Protein AF-A0A5C7H2Z8-F1 (afdb_monomer)

InterPro domains:
  IPR009360 Pre-mRNA-splicing factor Isy1 [PF06246] (1-130)
  IPR009360 Pre-mRNA-splicing factor Isy1 [PTHR13021] (1-132)

Organism: NCBI:txid1000413

Solvent-accessible surface area (backbone atoms only — not comparable to full-atom values): 8934 Å² total; per-residue (Å²): 115,59,51,101,86,49,50,83,53,91,71,88,65,93,78,79,69,71,88,71,88,74,63,76,54,61,51,58,73,35,87,70,50,32,62,77,71,52,74,76,78,82,75,79,78,74,86,50,72,67,64,51,60,75,66,64,51,65,68,77,75,44,69,67,61,70,75,73,46,58,61,53,68,61,43,50,62,53,52,52,53,50,53,51,54,52,52,50,54,51,48,54,52,47,54,50,53,49,57,61,68,73,65,69,94,75,75,91,73,80,52,73,70,54,50,52,51,52,52,50,50,51,50,50,51,50,50,47,52,58,50,48,54,51,51,55,58,66,71,76,111

pLDDT: mean 79.06, std 13.06, range [48.47, 96.5]

Structure (mmCIF, N/CA/C/O backbone):
data_AF-A0A5C7H2Z8-F1
#
_entry.id   AF-A0A5C7H2Z8-F1
#
loop_
_atom_site.group_PDB
_atom_site.id
_atom_site.type_symbol
_atom_site.label_atom_id
_atom_site.label_alt_id
_atom_site.label_comp_id
_atom_site.label_asym_id
_atom_site.label_entity_id
_atom_site.label_seq_id
_atom_site.pdbx_PDB_ins_code
_atom_site.Cartn_x
_atom_site.Cartn_y
_atom_site.Cartn_z
_atom_site.occupancy
_atom_site.B_iso_or_equiv
_atom_site.auth_seq_id
_atom_site.auth_comp_id
_atom_site.auth_asym_id
_atom_site.auth_atom_id
_atom_site.pdbx_PDB_model_num
ATOM 1 N N . MET A 1 1 ? 38.887 17.104 -65.953 1.00 49.06 1 MET A N 1
ATOM 2 C CA . MET A 1 1 ? 38.358 17.185 -64.573 1.00 49.06 1 MET A CA 1
ATOM 3 C C . MET A 1 1 ? 37.508 15.946 -64.328 1.00 49.06 1 MET A C 1
ATOM 5 O O . MET A 1 1 ? 36.852 15.529 -65.268 1.00 49.06 1 MET A O 1
ATOM 9 N N . THR A 1 2 ? 37.555 15.329 -63.146 1.00 56.81 2 THR A N 1
ATOM 10 C CA . THR A 1 2 ? 36.586 14.288 -62.739 1.00 56.81 2 THR A CA 1
ATOM 11 C C . THR A 1 2 ? 35.466 14.931 -61.930 1.00 56.81 2 THR A C 1
ATOM 13 O O . THR A 1 2 ? 35.729 15.911 -61.230 1.00 56.81 2 THR A O 1
ATOM 16 N N . ASP A 1 3 ? 34.260 14.378 -61.991 1.00 63.06 3 ASP A N 1
ATOM 17 C CA . ASP A 1 3 ? 33.120 14.876 -61.213 1.00 63.06 3 ASP A CA 1
ATOM 18 C C . ASP A 1 3 ? 33.309 14.626 -59.706 1.00 63.06 3 ASP A C 1
ATOM 20 O O . ASP A 1 3 ? 34.206 13.887 -59.288 1.00 63.06 3 ASP A O 1
ATOM 24 N N . LEU A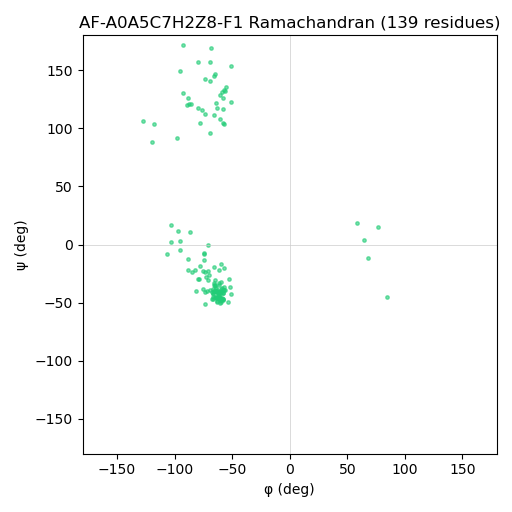 1 4 ? 32.450 15.220 -58.870 1.00 65.62 4 LEU A N 1
ATOM 25 C CA . LEU A 1 4 ? 32.485 15.106 -57.400 1.00 65.62 4 LEU A CA 1
ATOM 26 C C . LEU A 1 4 ? 32.396 13.650 -56.886 1.00 65.62 4 LEU A C 1
ATOM 28 O O . LEU A 1 4 ? 32.837 13.358 -55.775 1.00 65.62 4 LEU A O 1
ATOM 32 N N . GLU A 1 5 ? 31.905 12.723 -57.713 1.00 60.88 5 GLU A N 1
ATOM 33 C CA . GLU A 1 5 ? 31.823 11.276 -57.445 1.00 60.88 5 GLU A CA 1
ATOM 34 C C . GLU A 1 5 ? 33.007 10.468 -58.014 1.00 60.88 5 GLU A C 1
ATOM 36 O O . GLU A 1 5 ? 33.065 9.245 -57.876 1.00 60.88 5 GLU A O 1
ATOM 41 N N . GLY A 1 6 ? 33.990 11.138 -58.624 1.00 59.50 6 GLY A N 1
ATOM 42 C CA . GLY A 1 6 ? 35.214 10.521 -59.142 1.00 59.50 6 GLY A CA 1
ATOM 43 C C . GLY A 1 6 ? 35.046 9.763 -60.460 1.00 59.50 6 GLY A C 1
ATOM 44 O O . GLY A 1 6 ? 35.935 8.990 -60.825 1.00 59.50 6 GLY A O 1
ATOM 45 N N . ASN A 1 7 ? 33.937 9.972 -61.175 1.00 66.50 7 ASN A N 1
ATOM 46 C CA . ASN A 1 7 ? 33.756 9.457 -62.531 1.00 66.50 7 ASN A CA 1
ATOM 47 C C . ASN A 1 7 ? 34.614 10.259 -63.528 1.00 66.50 7 ASN A C 1
ATOM 49 O O . ASN A 1 7 ? 34.813 11.469 -63.380 1.00 66.50 7 ASN A O 1
ATOM 53 N N . ILE A 1 8 ? 35.179 9.554 -64.512 1.00 55.19 8 ILE A N 1
ATOM 54 C CA . ILE A 1 8 ? 36.047 10.142 -65.537 1.00 55.19 8 ILE A CA 1
ATOM 55 C C . ILE A 1 8 ? 35.157 10.800 -66.587 1.00 55.19 8 ILE A C 1
ATOM 57 O O . ILE A 1 8 ? 34.389 10.117 -67.256 1.00 55.19 8 ILE A O 1
ATOM 61 N N . VAL A 1 9 ? 35.279 12.119 -66.727 1.00 60.69 9 VAL A N 1
ATOM 62 C CA . VAL A 1 9 ? 34.710 12.863 -67.853 1.00 60.69 9 VAL A CA 1
ATOM 63 C C . VAL A 1 9 ? 35.761 12.890 -68.958 1.00 60.69 9 VAL A C 1
ATOM 65 O O . VAL A 1 9 ? 36.874 13.384 -68.739 1.00 60.69 9 VAL A O 1
ATOM 68 N N . ASP A 1 10 ? 35.424 12.347 -70.128 1.00 57.34 10 ASP A N 1
ATOM 69 C CA . ASP A 1 10 ? 36.295 12.347 -71.303 1.00 57.34 10 ASP A CA 1
ATOM 70 C C . ASP A 1 10 ? 36.436 13.773 -71.846 1.00 57.34 10 ASP A C 1
ATOM 72 O O . ASP A 1 10 ? 35.599 14.280 -72.591 1.00 57.34 10 ASP A O 1
ATOM 76 N N . VAL A 1 11 ? 37.513 14.450 -71.444 1.00 59.25 11 VAL A N 1
ATOM 77 C CA . VAL A 1 11 ? 37.9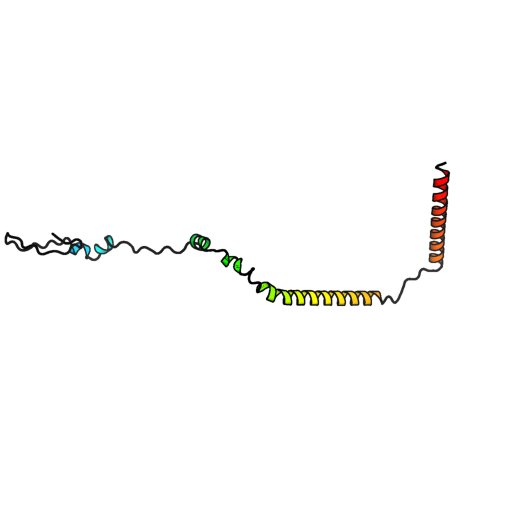06 15.736 -72.027 1.00 59.25 11 VAL A CA 1
ATOM 78 C C . VAL A 1 11 ? 38.793 15.447 -73.245 1.00 59.25 11 VAL A C 1
ATOM 80 O O . VAL A 1 11 ? 39.841 14.815 -73.076 1.00 59.25 11 VAL A O 1
ATOM 83 N N . PRO A 1 12 ? 38.423 15.889 -74.460 1.00 60.22 12 PRO A N 1
ATOM 84 C CA . PRO A 1 12 ? 39.214 15.644 -75.661 1.00 60.22 12 PRO A CA 1
ATOM 85 C C . PRO A 1 12 ? 40.573 16.350 -75.558 1.00 60.22 12 PRO A C 1
ATOM 87 O O . PRO A 1 12 ? 40.654 17.562 -75.362 1.00 60.22 12 PRO A O 1
ATOM 90 N N . ASN A 1 13 ? 41.651 15.572 -75.656 1.00 57.03 13 ASN A N 1
ATOM 91 C CA . ASN A 1 13 ? 43.024 16.048 -75.506 1.00 57.03 13 ASN A CA 1
ATOM 92 C C . ASN A 1 13 ? 43.561 16.528 -76.875 1.00 57.03 13 ASN A C 1
ATOM 94 O O . ASN A 1 13 ? 43.527 15.743 -77.824 1.00 57.03 13 ASN A O 1
ATOM 98 N N . PRO A 1 14 ? 44.082 17.762 -77.025 1.00 59.12 14 PRO A N 1
ATOM 99 C CA . PRO A 1 14 ? 44.468 18.305 -78.336 1.00 59.12 14 PRO A CA 1
ATOM 100 C C . PRO A 1 14 ? 45.772 17.726 -78.921 1.00 59.12 14 PRO A C 1
ATOM 102 O O . PRO A 1 14 ? 46.088 17.994 -80.075 1.00 59.12 14 PRO A O 1
ATOM 105 N N . SER A 1 15 ? 46.526 16.924 -78.161 1.00 57.56 15 SER A N 1
ATOM 106 C CA . SER A 1 15 ? 47.879 16.467 -78.535 1.00 57.56 15 SER A CA 1
ATOM 107 C C . SER A 1 15 ? 47.969 15.016 -79.036 1.00 57.56 15 SER A C 1
ATOM 109 O O . SER A 1 15 ? 49.055 14.444 -79.046 1.00 57.56 15 SER A O 1
ATOM 111 N N . GLY A 1 16 ? 46.854 14.385 -79.424 1.00 55.81 16 GLY A N 1
ATOM 112 C CA . GLY A 1 16 ? 46.837 13.106 -80.162 1.00 55.81 16 GLY A CA 1
ATOM 113 C C . GLY A 1 16 ? 47.309 11.842 -79.419 1.00 55.81 16 GLY A C 1
ATOM 114 O O . GLY A 1 16 ? 47.054 10.737 -79.890 1.00 55.81 16 GLY A O 1
ATOM 115 N N . HIS A 1 17 ? 47.932 11.952 -78.245 1.00 56.91 17 HIS A N 1
ATOM 116 C CA . HIS A 1 17 ? 48.148 10.805 -77.366 1.00 56.91 17 HIS A CA 1
ATOM 117 C C . HIS A 1 17 ? 46.837 10.460 -76.656 1.00 56.91 17 HIS A C 1
ATOM 119 O O . HIS A 1 17 ? 46.306 11.270 -75.889 1.00 56.91 17 HIS A O 1
ATOM 125 N N . GLY A 1 18 ? 46.316 9.263 -76.955 1.00 58.47 18 GLY A N 1
ATOM 126 C CA . GLY A 1 18 ? 45.067 8.743 -76.402 1.00 58.47 18 GLY A CA 1
ATOM 127 C C . GLY A 1 18 ? 45.028 8.830 -74.872 1.00 58.47 18 GLY A C 1
ATOM 128 O O . GLY A 1 18 ? 46.084 8.862 -74.234 1.00 58.47 18 GLY A O 1
ATOM 129 N N . PRO A 1 19 ? 43.828 8.908 -74.27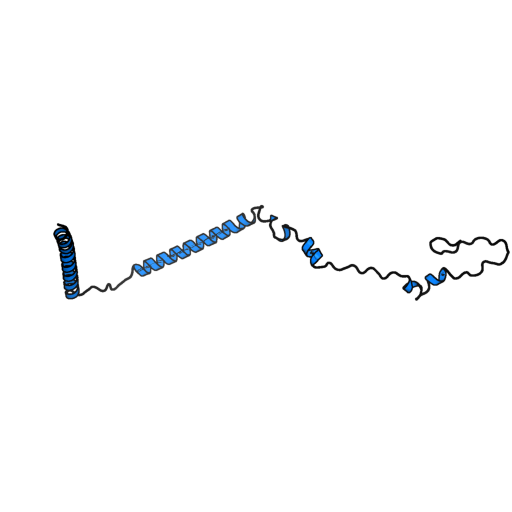3 1.00 58.50 19 PRO A N 1
ATOM 130 C CA . PRO A 1 19 ? 43.670 9.124 -72.841 1.00 58.50 19 PRO A CA 1
ATOM 131 C C . PRO A 1 19 ? 44.395 8.017 -72.071 1.00 58.50 19 PRO A C 1
ATOM 133 O O . PRO A 1 19 ? 43.954 6.872 -72.020 1.00 58.50 19 PRO A O 1
ATOM 136 N N . GLY A 1 20 ? 45.559 8.353 -71.509 1.00 55.94 20 GLY A N 1
ATOM 137 C CA . GLY A 1 20 ? 46.330 7.423 -70.697 1.00 55.94 20 GLY A CA 1
ATOM 138 C C . GLY A 1 20 ? 45.464 6.936 -69.541 1.00 55.94 20 GLY A C 1
ATOM 139 O O . GLY A 1 20 ? 44.800 7.737 -68.882 1.00 55.94 20 GLY A O 1
ATOM 140 N N . TYR A 1 21 ? 45.453 5.627 -69.306 1.00 55.94 21 TYR A N 1
ATOM 141 C CA . TYR A 1 21 ? 44.680 5.009 -68.236 1.00 55.94 21 TYR A CA 1
ATOM 142 C C . TYR A 1 21 ? 45.065 5.618 -66.872 1.00 55.94 21 TYR A C 1
ATOM 144 O O . TYR A 1 21 ? 46.122 5.327 -66.312 1.00 55.94 21 TYR A O 1
ATOM 152 N N . ARG A 1 22 ? 44.220 6.503 -66.327 1.00 62.03 22 ARG A N 1
ATOM 153 C CA . ARG A 1 22 ? 44.402 7.123 -65.003 1.00 62.03 22 ARG A CA 1
ATOM 154 C C . ARG A 1 22 ? 43.555 6.362 -63.990 1.00 62.03 22 ARG A C 1
ATOM 156 O O . ARG A 1 22 ? 42.388 6.667 -63.774 1.00 62.03 22 ARG A O 1
ATOM 163 N N . TYR A 1 23 ? 44.157 5.362 -63.356 1.00 56.97 23 TYR A N 1
ATOM 164 C CA . TYR A 1 23 ? 43.471 4.378 -62.509 1.00 56.97 23 TYR A CA 1
ATOM 165 C C . TYR A 1 23 ? 42.942 4.896 -61.155 1.00 56.97 23 TYR A C 1
ATOM 167 O O . TYR A 1 23 ? 42.336 4.130 -60.413 1.00 56.97 23 TYR A O 1
ATOM 175 N N . PHE A 1 24 ? 43.118 6.175 -60.807 1.00 58.50 24 PHE A N 1
ATOM 176 C CA . PHE A 1 24 ? 42.921 6.680 -59.437 1.00 58.50 24 PHE A CA 1
ATOM 177 C C . PHE A 1 24 ? 41.491 6.531 -58.875 1.00 58.50 24 PHE A C 1
ATOM 179 O O . PHE A 1 24 ? 41.332 6.301 -57.678 1.00 58.50 24 PHE A O 1
ATOM 186 N N . GLY A 1 25 ? 40.448 6.631 -59.708 1.00 65.75 25 GLY A N 1
ATOM 187 C CA . GLY A 1 25 ? 39.048 6.510 -59.262 1.00 65.75 25 GLY A CA 1
ATOM 188 C C . GLY A 1 25 ? 38.579 5.065 -59.062 1.00 65.75 25 GLY A C 1
ATOM 189 O O . GLY A 1 25 ? 37.757 4.788 -58.187 1.00 65.75 25 GLY A O 1
ATOM 190 N N . ALA A 1 26 ? 39.143 4.127 -59.828 1.00 73.12 26 ALA A N 1
ATOM 191 C CA . ALA A 1 26 ? 38.794 2.710 -59.751 1.00 73.12 26 ALA A CA 1
ATOM 192 C C . ALA A 1 26 ? 39.335 2.042 -58.475 1.00 73.12 26 ALA A C 1
ATOM 194 O O . ALA A 1 26 ? 38.704 1.123 -57.957 1.00 73.12 26 ALA A O 1
ATOM 195 N N . VAL A 1 27 ? 40.449 2.546 -57.924 1.00 78.38 27 VAL A N 1
ATOM 196 C CA . VAL A 1 27 ? 41.087 1.991 -56.713 1.00 78.38 27 VAL A CA 1
ATOM 197 C C . VAL A 1 27 ? 40.126 1.963 -55.520 1.00 78.38 27 VAL A C 1
ATOM 199 O O . VAL A 1 27 ? 40.113 0.998 -54.765 1.00 78.38 27 VAL A O 1
ATOM 202 N N . LYS A 1 28 ? 39.253 2.970 -55.384 1.00 71.12 28 LYS A N 1
ATOM 203 C CA . LYS A 1 28 ? 38.271 3.058 -54.287 1.00 71.12 28 LYS A CA 1
ATOM 204 C C . LYS A 1 28 ? 37.208 1.953 -54.313 1.00 71.12 28 LYS A C 1
ATOM 206 O O . LYS A 1 28 ? 36.559 1.716 -53.302 1.00 71.12 28 LYS A O 1
ATOM 211 N N . LYS A 1 29 ? 37.007 1.302 -55.463 1.00 74.56 29 LYS A N 1
ATOM 212 C CA . LYS A 1 29 ? 36.013 0.236 -55.654 1.00 74.56 29 LYS A CA 1
ATOM 213 C C . LYS A 1 29 ? 36.611 -1.167 -55.481 1.00 74.56 29 LYS A C 1
ATOM 215 O O . LYS A 1 29 ? 35.859 -2.136 -55.528 1.00 74.56 29 LYS A O 1
ATOM 220 N N . LEU A 1 30 ? 37.930 -1.284 -55.284 1.00 81.62 30 LEU A N 1
ATOM 221 C CA . LEU A 1 30 ? 38.595 -2.568 -55.059 1.00 81.62 30 LEU A CA 1
ATOM 222 C C . LEU A 1 30 ? 38.219 -3.158 -53.694 1.00 81.62 30 LEU A C 1
ATOM 224 O O . LEU A 1 30 ? 38.142 -2.435 -52.697 1.00 81.62 30 LEU A O 1
ATOM 228 N N . LEU A 1 31 ? 38.028 -4.482 -53.660 1.00 80.88 31 LEU A N 1
ATOM 229 C CA . LEU A 1 31 ? 37.861 -5.256 -52.427 1.00 80.88 31 LEU A CA 1
ATOM 230 C C . LEU A 1 31 ? 39.067 -4.991 -51.501 1.00 80.88 31 LEU A C 1
ATOM 232 O O . LEU A 1 31 ? 40.201 -4.924 -51.977 1.00 80.88 31 LEU A O 1
ATOM 236 N N . GLY A 1 32 ? 38.841 -4.764 -50.208 1.00 80.88 32 GLY A N 1
ATOM 237 C CA . GLY A 1 32 ? 39.881 -4.359 -49.252 1.00 80.88 32 GLY A CA 1
ATOM 238 C C . GLY A 1 32 ? 40.172 -2.851 -49.200 1.00 80.88 32 GLY A C 1
ATOM 239 O O . GLY A 1 32 ? 40.210 -2.286 -48.114 1.00 80.88 32 GLY A O 1
ATOM 240 N N . VAL A 1 33 ? 40.301 -2.143 -50.332 1.00 82.38 33 VAL A N 1
ATOM 241 C CA . VAL A 1 33 ? 40.446 -0.666 -50.302 1.00 82.38 33 VAL A CA 1
ATOM 242 C C . VAL A 1 33 ? 39.115 -0.007 -49.955 1.00 82.38 33 VAL A C 1
ATOM 244 O O . VAL A 1 33 ? 39.070 0.933 -49.168 1.00 82.38 33 VAL A O 1
ATOM 247 N N . ARG A 1 34 ? 38.019 -0.522 -50.514 1.00 84.25 34 ARG A N 1
ATOM 248 C CA . ARG A 1 34 ? 36.657 -0.063 -50.239 1.00 84.25 34 ARG A CA 1
ATOM 249 C C . ARG A 1 34 ? 36.307 -0.156 -48.749 1.00 84.25 34 ARG A C 1
ATOM 251 O O . ARG A 1 34 ? 35.748 0.786 -48.200 1.00 84.25 34 ARG A O 1
ATOM 258 N N . GLU A 1 35 ? 36.704 -1.244 -48.095 1.00 84.56 35 GLU A N 1
ATOM 259 C CA . GLU A 1 35 ? 36.444 -1.513 -46.672 1.00 84.56 35 GLU A CA 1
ATOM 260 C C . GLU A 1 35 ? 37.142 -0.508 -45.744 1.00 84.56 35 GLU A C 1
ATOM 262 O O . GLU A 1 35 ? 36.603 -0.162 -44.698 1.00 84.56 35 GLU A O 1
ATOM 267 N N . LEU A 1 36 ? 38.298 0.033 -46.150 1.00 84.06 36 LEU A N 1
ATOM 268 C CA . LEU A 1 36 ? 39.016 1.062 -45.385 1.00 84.06 36 LEU A CA 1
ATOM 269 C C . LEU A 1 36 ? 38.309 2.425 -45.392 1.00 84.06 36 LEU A C 1
ATOM 271 O O . LEU A 1 36 ? 38.547 3.243 -44.504 1.00 84.06 36 LEU A O 1
ATOM 275 N N . PHE A 1 37 ? 37.457 2.682 -46.388 1.00 76.88 37 PHE A N 1
ATOM 276 C CA . PHE A 1 37 ? 36.708 3.934 -46.525 1.00 76.88 37 PHE A CA 1
ATOM 277 C C . PHE A 1 37 ? 35.211 3.786 -46.196 1.00 76.88 37 PHE A C 1
ATOM 279 O O . PHE A 1 37 ? 34.507 4.796 -46.111 1.00 76.88 37 PHE A O 1
ATOM 286 N N . GLU A 1 38 ? 34.710 2.564 -45.991 1.00 79.06 38 GLU A N 1
ATOM 287 C CA . GLU A 1 38 ? 33.348 2.309 -45.520 1.00 79.06 38 GLU A CA 1
ATOM 288 C C . GLU A 1 38 ? 33.245 2.652 -44.028 1.00 79.06 38 GLU A C 1
ATOM 290 O O . GLU A 1 38 ? 33.852 2.015 -43.169 1.00 79.06 38 GLU A O 1
ATOM 295 N N . LYS A 1 39 ? 32.477 3.700 -43.700 1.00 82.25 39 LYS A N 1
ATOM 296 C CA . LYS A 1 39 ? 32.238 4.069 -42.300 1.00 82.25 39 LYS A CA 1
ATOM 297 C C . LYS A 1 39 ? 31.582 2.885 -41.581 1.00 82.25 39 LYS A C 1
ATOM 299 O O . LYS A 1 39 ? 30.584 2.370 -42.094 1.00 82.25 39 LYS A O 1
ATOM 304 N N . PRO A 1 40 ? 32.086 2.474 -40.402 1.00 79.06 40 PRO A N 1
ATOM 305 C CA . PRO A 1 40 ? 31.459 1.404 -39.642 1.00 79.06 40 PRO A CA 1
ATOM 306 C C . PRO A 1 40 ? 29.998 1.776 -39.384 1.00 79.06 40 PRO A C 1
ATOM 308 O O . PRO A 1 40 ? 29.709 2.907 -38.985 1.00 79.06 40 PRO A O 1
ATOM 311 N N . LEU A 1 41 ? 29.084 0.837 -39.650 1.00 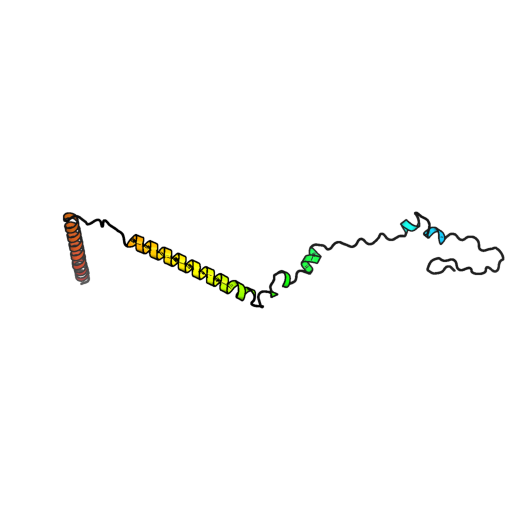77.75 41 LEU A N 1
ATOM 312 C CA . LEU A 1 41 ? 27.651 1.037 -39.447 1.00 77.75 41 LEU A CA 1
ATOM 313 C C . LEU A 1 41 ? 27.421 1.555 -38.025 1.00 77.75 41 LEU A C 1
ATOM 315 O O . LEU A 1 41 ? 27.821 0.909 -37.055 1.00 77.75 41 LEU A O 1
ATOM 319 N N . GLU A 1 42 ? 26.790 2.722 -37.896 1.00 79.00 42 GLU A N 1
ATOM 320 C CA . GLU A 1 42 ? 26.508 3.296 -36.586 1.00 79.00 42 GLU A CA 1
ATOM 321 C C . GLU A 1 42 ? 25.614 2.335 -35.795 1.00 79.00 42 GLU A C 1
ATOM 323 O O . GLU A 1 42 ? 24.430 2.146 -36.093 1.00 79.00 42 GLU A O 1
ATOM 328 N N . LEU A 1 43 ? 26.192 1.692 -34.777 1.00 79.38 43 LEU A N 1
ATOM 329 C CA . LEU A 1 43 ? 25.446 0.807 -33.895 1.00 79.38 43 LEU A CA 1
ATOM 330 C C . LEU A 1 43 ? 24.393 1.640 -33.165 1.00 79.38 43 LEU A C 1
ATOM 332 O O . LEU A 1 43 ? 24.715 2.544 -32.387 1.00 79.38 43 LEU A O 1
ATOM 336 N N . ARG A 1 44 ? 23.113 1.320 -33.385 1.00 79.06 44 ARG A N 1
ATOM 337 C CA . ARG A 1 44 ? 22.019 1.929 -32.623 1.00 79.06 44 ARG A CA 1
ATOM 338 C C . ARG A 1 44 ? 22.244 1.642 -31.138 1.00 79.06 44 ARG A C 1
ATOM 340 O O . ARG A 1 44 ? 22.220 0.486 -30.711 1.00 79.06 44 ARG A O 1
ATOM 347 N N . LYS A 1 45 ? 22.452 2.694 -30.343 1.00 82.12 45 LYS A N 1
ATOM 348 C CA . LYS A 1 45 ? 22.580 2.576 -28.886 1.00 82.12 45 LYS A CA 1
ATOM 349 C C . LYS A 1 45 ? 21.280 1.990 -28.326 1.00 82.12 45 LYS A C 1
ATOM 351 O O . LYS A 1 45 ? 20.191 2.477 -28.633 1.00 82.12 45 LYS A O 1
ATOM 356 N N . ARG A 1 46 ? 21.380 0.929 -27.518 1.00 85.62 46 ARG A N 1
ATOM 357 C CA . ARG A 1 46 ? 20.227 0.406 -26.768 1.00 85.62 46 ARG A CA 1
ATOM 358 C C . ARG A 1 46 ? 19.777 1.467 -25.764 1.00 85.62 46 ARG A C 1
ATOM 360 O O . ARG A 1 46 ? 20.612 2.192 -25.228 1.00 85.62 46 ARG A O 1
ATOM 367 N N . ARG A 1 47 ? 18.469 1.540 -25.501 1.00 86.44 47 ARG A N 1
ATOM 368 C CA . ARG A 1 47 ? 17.936 2.434 -24.464 1.00 86.44 47 ARG A CA 1
ATOM 369 C C . ARG A 1 47 ? 18.577 2.082 -23.128 1.00 86.44 47 ARG A C 1
ATOM 371 O O . ARG A 1 47 ? 18.545 0.923 -22.711 1.00 86.44 47 ARG A O 1
ATOM 378 N N . MET A 1 48 ? 19.155 3.081 -22.477 1.00 90.56 48 MET A N 1
ATOM 379 C CA . MET A 1 48 ? 19.689 2.944 -21.130 1.00 90.56 48 MET A CA 1
ATOM 380 C C . MET A 1 48 ? 18.537 3.032 -20.129 1.00 90.56 48 MET A C 1
ATOM 382 O O . MET A 1 48 ? 17.502 3.636 -20.410 1.00 90.56 48 MET A O 1
ATOM 386 N N . ARG A 1 49 ? 18.722 2.486 -18.921 1.00 92.69 49 ARG A N 1
ATOM 387 C CA . ARG A 1 49 ? 17.730 2.625 -17.836 1.00 92.69 49 ARG A CA 1
ATOM 388 C C . ARG A 1 49 ? 17.343 4.089 -17.600 1.00 92.69 49 ARG A C 1
ATOM 390 O O . ARG A 1 49 ? 16.179 4.387 -17.381 1.00 92.69 49 ARG A O 1
ATOM 397 N N . TYR A 1 50 ? 18.302 5.000 -17.734 1.00 92.69 50 TYR A N 1
ATOM 398 C CA . TYR A 1 50 ? 18.085 6.443 -17.647 1.00 92.69 50 TYR A CA 1
ATOM 399 C C . TYR A 1 50 ? 17.054 6.981 -18.655 1.00 92.69 50 TYR A C 1
ATOM 401 O O . TYR A 1 50 ? 16.220 7.807 -18.294 1.00 92.69 50 TYR A O 1
ATOM 409 N N . ASP A 1 51 ? 17.042 6.469 -19.888 1.00 91.19 51 ASP A N 1
ATOM 410 C CA . ASP A 1 51 ? 16.064 6.871 -20.908 1.00 91.19 51 ASP A CA 1
ATOM 411 C C . ASP A 1 51 ? 14.659 6.358 -20.589 1.00 91.19 51 ASP A C 1
ATOM 413 O O . ASP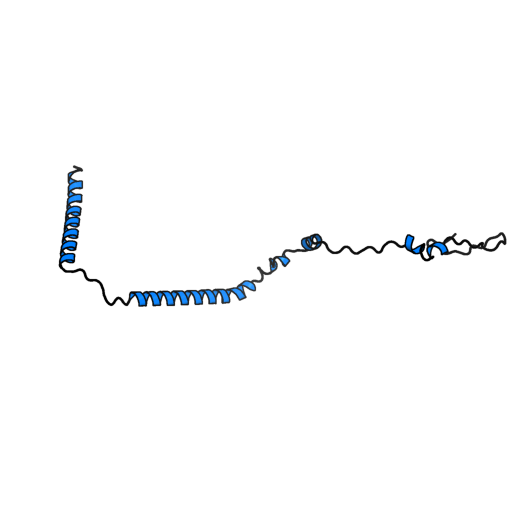 A 1 51 ? 13.671 6.944 -21.029 1.00 91.19 51 ASP A O 1
ATOM 417 N N . ILE A 1 52 ? 14.576 5.251 -19.846 1.00 89.50 52 ILE A N 1
ATOM 418 C CA . ILE A 1 52 ? 13.320 4.708 -19.333 1.00 89.50 52 ILE A CA 1
ATOM 419 C C . ILE A 1 52 ? 12.836 5.595 -18.191 1.00 89.50 52 ILE A C 1
ATOM 421 O O . ILE A 1 52 ? 11.716 6.079 -18.265 1.00 89.50 52 ILE A O 1
ATOM 425 N N . TYR A 1 53 ? 13.689 5.889 -17.202 1.00 92.69 53 TYR A N 1
ATOM 426 C CA . TYR A 1 53 ? 13.344 6.754 -16.067 1.00 92.69 53 TYR A CA 1
ATOM 427 C C . TYR A 1 53 ? 12.858 8.139 -16.501 1.00 92.69 53 TYR A C 1
ATOM 429 O O . TYR A 1 53 ? 11.885 8.639 -15.952 1.00 92.69 53 TYR A O 1
ATOM 437 N N . LYS A 1 54 ? 13.470 8.729 -17.535 1.00 91.19 54 LYS A N 1
ATOM 438 C CA . LYS A 1 54 ? 13.025 10.006 -18.116 1.00 91.19 54 LYS A CA 1
ATOM 439 C C . LYS A 1 54 ? 11.615 9.988 -18.708 1.00 91.19 54 LYS A C 1
ATOM 441 O O . LYS A 1 54 ? 11.050 11.052 -18.913 1.00 91.19 54 LYS A O 1
ATOM 446 N N . ARG A 1 55 ? 11.098 8.810 -19.059 1.00 90.38 55 ARG A N 1
ATOM 447 C CA . ARG A 1 55 ? 9.781 8.615 -19.683 1.00 90.38 55 ARG A CA 1
ATOM 448 C C . ARG A 1 55 ? 8.736 8.098 -18.694 1.00 90.38 55 ARG A C 1
ATOM 450 O O . ARG A 1 55 ? 7.629 7.773 -19.109 1.00 90.38 55 ARG A O 1
ATOM 457 N N . ILE A 1 56 ? 9.096 7.934 -17.422 1.00 92.94 56 ILE A N 1
ATOM 458 C CA . ILE A 1 56 ? 8.141 7.546 -16.388 1.00 92.94 56 ILE A CA 1
ATOM 459 C C . ILE A 1 56 ? 7.344 8.794 -16.009 1.00 92.94 56 ILE A C 1
ATOM 461 O O . ILE A 1 56 ? 7.846 9.668 -15.308 1.00 92.94 56 ILE A O 1
ATOM 465 N N . ASP A 1 57 ? 6.104 8.855 -16.485 1.00 90.50 57 ASP A N 1
ATOM 466 C CA . ASP A 1 57 ? 5.164 9.938 -16.193 1.00 90.50 57 ASP A CA 1
ATOM 467 C C . ASP A 1 57 ? 4.281 9.610 -14.978 1.00 90.50 57 ASP A C 1
ATOM 469 O O . ASP A 1 57 ? 4.234 8.475 -14.501 1.00 90.50 57 ASP A O 1
ATOM 473 N N . ALA A 1 58 ? 3.497 10.587 -14.512 1.00 87.81 58 ALA A N 1
ATOM 474 C CA . ALA A 1 58 ? 2.527 10.411 -13.424 1.00 87.81 58 ALA A CA 1
ATOM 475 C C . ALA A 1 58 ? 1.552 9.236 -13.654 1.00 87.81 58 ALA A C 1
ATOM 477 O O . ALA A 1 58 ? 1.123 8.586 -12.701 1.00 87.81 58 ALA A O 1
ATOM 478 N N . SER A 1 59 ? 1.256 8.917 -14.919 1.00 85.06 59 SER A N 1
ATOM 479 C CA . SER A 1 59 ? 0.441 7.763 -15.313 1.00 85.06 59 SER A CA 1
ATOM 480 C C . SER A 1 59 ? 1.024 6.425 -14.845 1.00 85.06 59 SER A C 1
ATOM 482 O O . SER A 1 59 ? 0.270 5.517 -14.518 1.00 85.06 59 SER A O 1
ATOM 484 N N . TYR A 1 60 ? 2.354 6.292 -14.767 1.00 89.50 60 TYR A N 1
ATOM 485 C CA . TYR A 1 60 ? 3.006 5.078 -14.263 1.00 89.50 60 TYR A CA 1
ATOM 486 C C . TYR A 1 60 ? 2.677 4.820 -12.790 1.00 89.50 60 TYR A C 1
ATOM 488 O O . TYR A 1 60 ? 2.466 3.680 -12.383 1.00 89.50 60 TYR A O 1
ATOM 496 N N . TYR A 1 61 ? 2.583 5.891 -12.005 1.00 87.56 61 TYR A N 1
ATOM 497 C CA . TYR A 1 61 ? 2.209 5.835 -10.596 1.00 87.56 61 TYR A CA 1
ATOM 498 C C . TYR A 1 61 ? 0.693 5.872 -10.375 1.00 87.56 61 TYR A C 1
ATOM 500 O O . TYR A 1 61 ? 0.252 6.001 -9.240 1.00 87.56 61 TYR A O 1
ATOM 508 N N . ARG A 1 62 ? -0.110 5.726 -11.439 1.00 79.75 62 ARG A N 1
ATOM 509 C CA . ARG A 1 62 ? -1.579 5.633 -11.378 1.00 79.75 62 ARG A CA 1
ATOM 510 C C . ARG A 1 62 ? -2.278 6.836 -10.737 1.00 79.75 62 ARG A C 1
ATOM 512 O O . ARG A 1 62 ? -3.462 6.755 -10.445 1.00 79.75 62 ARG A O 1
ATOM 519 N N . TYR A 1 63 ? -1.600 7.981 -10.636 1.00 78.06 63 TYR A N 1
ATOM 520 C CA . TYR A 1 63 ? -2.178 9.222 -10.106 1.00 78.06 63 TYR A CA 1
ATOM 521 C C . TYR A 1 63 ? -3.398 9.729 -10.895 1.00 78.06 63 TYR A C 1
ATOM 523 O O . TYR A 1 63 ? -4.137 10.564 -10.394 1.00 78.06 63 TYR A O 1
ATOM 531 N N . ARG A 1 64 ? -3.620 9.245 -12.125 1.00 76.38 64 ARG A N 1
ATOM 532 C CA . ARG A 1 64 ? -4.817 9.569 -12.918 1.00 76.38 64 ARG A CA 1
ATOM 533 C C . ARG A 1 64 ? -6.029 8.683 -12.608 1.00 76.38 64 ARG A C 1
ATOM 535 O O . ARG A 1 64 ? -7.143 9.127 -12.841 1.00 76.38 64 ARG A O 1
ATOM 542 N N . ASP A 1 65 ? -5.830 7.472 -12.085 1.00 71.38 65 ASP A N 1
ATOM 543 C CA . ASP A 1 65 ? -6.923 6.513 -11.842 1.00 71.38 65 ASP A CA 1
ATOM 544 C C . ASP A 1 65 ? -7.723 6.847 -10.568 1.00 71.38 65 ASP A C 1
ATOM 546 O O . ASP A 1 65 ? -8.828 6.338 -10.372 1.00 71.38 65 ASP A O 1
ATOM 550 N N . GLU A 1 66 ? -7.162 7.663 -9.671 1.00 66.81 66 GLU A N 1
ATOM 551 C CA . GLU A 1 66 ? -7.791 8.001 -8.391 1.00 66.81 66 GLU A CA 1
ATOM 552 C C . GLU A 1 66 ? -8.978 8.971 -8.549 1.00 66.81 66 GLU A C 1
ATOM 554 O O . GLU A 1 66 ? -9.885 8.946 -7.719 1.00 66.81 66 GLU A O 1
ATOM 559 N N . GLU A 1 67 ? -9.039 9.766 -9.626 1.00 67.00 67 GLU A N 1
ATOM 560 C CA . GLU A 1 67 ? -10.083 10.793 -9.803 1.00 67.00 67 GLU A CA 1
ATOM 561 C C . GLU A 1 67 ? -11.367 10.297 -10.497 1.00 67.00 67 GLU A C 1
ATOM 563 O O . GLU A 1 67 ? -12.437 10.863 -10.277 1.00 67.00 67 GLU A O 1
ATOM 568 N N . ASP A 1 68 ? -11.323 9.205 -11.269 1.00 75.56 68 ASP A N 1
ATOM 569 C CA . ASP A 1 68 ? -12.499 8.707 -12.011 1.00 75.56 68 ASP A CA 1
ATOM 570 C C . ASP A 1 68 ? -13.547 8.009 -11.111 1.00 75.56 68 ASP A C 1
ATOM 572 O O . ASP A 1 68 ? -14.626 7.607 -11.567 1.00 75.56 68 ASP A O 1
ATOM 576 N N . GLY A 1 69 ? -13.235 7.795 -9.826 1.00 76.62 69 GLY A N 1
ATOM 577 C CA . GLY A 1 69 ? -14.141 7.197 -8.833 1.00 76.62 69 GLY A CA 1
ATOM 578 C C . GLY A 1 69 ? -14.538 5.736 -9.107 1.00 76.62 69 GLY A C 1
ATOM 579 O O . GLY A 1 69 ? -15.351 5.157 -8.382 1.00 76.62 69 GLY A O 1
ATOM 580 N N . VAL A 1 70 ? -13.983 5.100 -10.147 1.00 8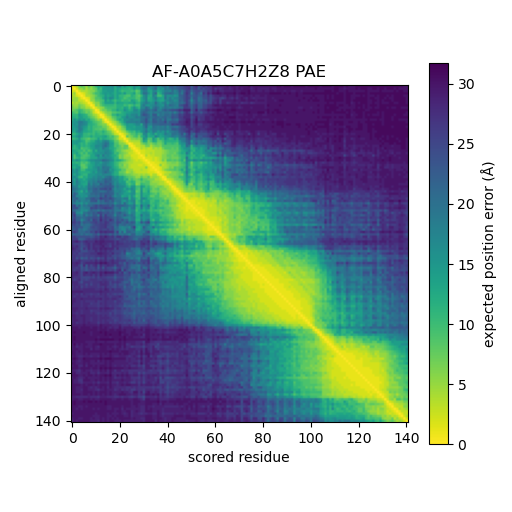4.62 70 VAL A N 1
ATOM 581 C CA . VAL A 1 70 ? -14.238 3.688 -10.492 1.00 84.62 70 VAL A CA 1
ATOM 582 C C . VAL A 1 70 ? -13.785 2.770 -9.361 1.00 84.62 70 VAL A C 1
ATOM 584 O O . VAL A 1 70 ? -14.504 1.836 -9.000 1.00 84.62 70 VAL A O 1
ATOM 587 N N . LEU A 1 71 ? -12.630 3.075 -8.764 1.00 80.00 71 LEU A N 1
ATOM 588 C CA . LEU A 1 71 ? -12.096 2.339 -7.623 1.00 80.00 71 LEU A CA 1
ATOM 589 C C . LEU A 1 71 ? -13.076 2.364 -6.442 1.00 80.00 71 LEU A C 1
ATOM 591 O O . LEU A 1 71 ? -13.402 1.316 -5.889 1.00 80.00 71 LEU A O 1
ATOM 595 N N . GLU A 1 72 ? -13.636 3.531 -6.120 1.00 83.00 72 GLU A N 1
ATOM 596 C CA . GLU A 1 72 ? -14.588 3.685 -5.017 1.00 83.00 72 GLU A CA 1
ATOM 597 C C . GLU A 1 72 ? -15.871 2.869 -5.237 1.00 83.00 72 GLU A C 1
ATOM 599 O O . GLU A 1 72 ? -16.330 2.176 -4.326 1.00 83.00 72 GLU A O 1
ATOM 604 N N . LYS A 1 73 ? -16.424 2.862 -6.457 1.00 87.25 73 LYS A N 1
ATOM 605 C CA . LYS A 1 73 ? -17.634 2.085 -6.794 1.00 87.25 73 LYS A CA 1
ATOM 606 C C . LYS A 1 73 ? -17.448 0.579 -6.613 1.00 87.25 73 LYS A C 1
ATOM 608 O O . LYS A 1 73 ? -18.395 -0.107 -6.230 1.00 87.25 73 LYS A O 1
ATOM 613 N N . VAL A 1 74 ? -16.252 0.062 -6.895 1.00 87.69 74 VAL A N 1
ATOM 614 C CA . VAL A 1 74 ? -15.924 -1.365 -6.745 1.00 87.69 74 VAL A CA 1
ATOM 615 C C . VAL A 1 74 ? -15.582 -1.699 -5.293 1.00 87.69 74 VAL A C 1
ATOM 617 O O . VAL A 1 74 ? -16.017 -2.726 -4.768 1.00 87.69 74 VAL A O 1
ATOM 620 N N . GLU A 1 75 ? -14.847 -0.823 -4.610 1.00 87.94 75 GLU A N 1
ATOM 621 C CA . GLU A 1 75 ? -14.423 -1.055 -3.232 1.00 87.94 75 GLU A CA 1
ATOM 622 C C . GLU A 1 75 ? -15.548 -0.870 -2.214 1.00 87.94 75 GLU A C 1
ATOM 624 O O . GLU A 1 75 ? -15.637 -1.649 -1.269 1.00 87.94 75 GLU A O 1
ATOM 629 N N . HIS A 1 76 ? -16.436 0.109 -2.381 1.00 88.56 76 HIS A N 1
ATOM 630 C CA . HIS A 1 76 ? -17.525 0.385 -1.442 1.00 88.56 76 HIS A CA 1
ATOM 631 C C . HIS A 1 76 ? -18.417 -0.842 -1.136 1.00 88.56 76 HIS A C 1
ATOM 633 O O . HIS A 1 76 ? -18.625 -1.148 0.045 1.00 88.56 76 HIS A O 1
ATOM 639 N N . PRO A 1 77 ? -18.924 -1.614 -2.123 1.00 92.19 77 PRO A N 1
ATOM 640 C CA . PRO A 1 77 ? -19.689 -2.825 -1.834 1.00 92.19 77 PRO A CA 1
ATOM 641 C C . PRO A 1 77 ? -18.833 -3.913 -1.173 1.00 92.19 77 PRO A C 1
ATOM 643 O O . PRO A 1 77 ? -19.335 -4.625 -0.302 1.00 92.19 77 PRO A O 1
ATOM 646 N N . ALA A 1 78 ? -17.549 -4.033 -1.527 1.00 89.44 78 ALA A N 1
ATOM 647 C CA . ALA A 1 78 ? -16.635 -4.984 -0.895 1.00 89.44 78 ALA A CA 1
ATOM 648 C C . ALA A 1 78 ? -16.365 -4.623 0.579 1.00 89.44 78 ALA A C 1
ATOM 650 O O . ALA A 1 78 ? -16.494 -5.479 1.458 1.00 89.44 78 ALA A O 1
ATOM 651 N N . ARG A 1 79 ? -16.100 -3.343 0.869 1.00 85.38 79 ARG A N 1
ATOM 652 C CA . ARG A 1 79 ? -15.945 -2.791 2.224 1.00 85.38 79 ARG A CA 1
ATOM 653 C C . ARG A 1 79 ? -17.212 -2.998 3.049 1.00 85.38 79 ARG A C 1
ATOM 655 O O . ARG A 1 79 ? -17.139 -3.504 4.166 1.00 85.38 79 ARG A O 1
ATOM 662 N N . ARG A 1 80 ? -18.389 -2.697 2.487 1.00 89.50 80 ARG A N 1
ATOM 663 C CA . ARG A 1 80 ? -19.680 -2.904 3.162 1.00 89.50 80 ARG A CA 1
ATOM 664 C C . ARG A 1 80 ? -19.909 -4.375 3.516 1.00 89.50 80 ARG A C 1
ATOM 666 O O . ARG A 1 80 ? -20.291 -4.662 4.647 1.00 89.50 80 ARG A O 1
ATOM 673 N N . ARG A 1 81 ? -19.629 -5.305 2.595 1.00 91.81 81 ARG A N 1
ATOM 674 C CA . ARG A 1 81 ? -19.707 -6.757 2.854 1.00 91.81 81 ARG A CA 1
ATOM 675 C C . ARG A 1 81 ? -18.765 -7.183 3.981 1.00 91.81 81 ARG A C 1
ATOM 677 O O . ARG A 1 81 ? -19.163 -7.961 4.842 1.00 91.81 81 ARG A O 1
ATOM 684 N N . PHE A 1 82 ? -17.545 -6.652 4.005 1.00 89.00 82 PHE A N 1
ATOM 685 C CA . PHE A 1 82 ? -16.574 -6.952 5.053 1.00 89.00 82 PHE A CA 1
ATOM 686 C C . PHE A 1 82 ? -17.025 -6.444 6.431 1.00 89.00 82 PHE A C 1
ATOM 688 O O . PHE A 1 82 ? -16.981 -7.193 7.406 1.00 89.00 82 PHE A O 1
ATOM 695 N N . CYS A 1 83 ? -17.522 -5.205 6.510 1.00 88.50 83 CYS A N 1
ATOM 696 C CA . CYS A 1 83 ? -18.064 -4.638 7.747 1.00 88.50 83 CYS A CA 1
ATOM 697 C C . CYS A 1 83 ? -19.272 -5.427 8.265 1.00 88.50 83 CYS A C 1
ATOM 699 O O . CYS A 1 83 ? -19.338 -5.718 9.457 1.00 88.50 83 CYS A O 1
ATOM 701 N N . LEU A 1 84 ? -20.204 -5.811 7.384 1.00 92.88 84 LEU A N 1
ATOM 702 C CA . LEU A 1 84 ? -21.359 -6.631 7.764 1.00 92.88 84 LEU A CA 1
ATOM 703 C C . LEU A 1 84 ? -20.916 -7.975 8.347 1.00 92.88 84 LEU A C 1
ATOM 705 O O . LEU A 1 84 ? -21.301 -8.304 9.466 1.00 92.88 84 LEU A O 1
ATOM 709 N N . ARG A 1 85 ? -20.015 -8.680 7.654 1.00 91.38 85 ARG A N 1
ATOM 710 C CA . ARG A 1 85 ? -19.476 -9.966 8.113 1.00 91.38 85 ARG A CA 1
ATOM 711 C C . ARG A 1 85 ? -18.768 -9.847 9.466 1.00 91.38 85 ARG A C 1
ATOM 713 O O . ARG A 1 85 ? -18.913 -10.713 10.322 1.00 91.38 85 ARG A O 1
ATOM 720 N N . ARG A 1 86 ? -18.005 -8.770 9.681 1.00 92.75 86 ARG A N 1
ATOM 721 C CA . ARG A 1 86 ? -17.351 -8.500 10.970 1.00 92.75 86 ARG A CA 1
ATOM 722 C C . ARG A 1 86 ? -18.373 -8.268 12.082 1.00 92.75 86 ARG A C 1
ATOM 724 O O . ARG A 1 86 ? -18.230 -8.846 13.155 1.00 92.75 86 ARG A O 1
ATOM 731 N N . ASN A 1 87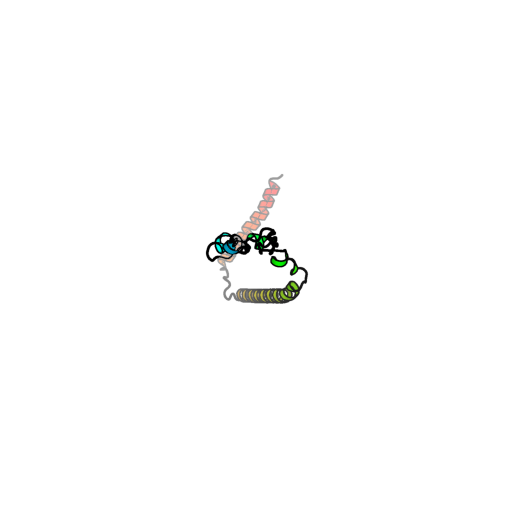 ? -19.396 -7.458 11.821 1.00 92.38 87 ASN A N 1
ATOM 732 C CA . ASN A 1 87 ? -20.449 -7.167 12.791 1.00 92.38 87 ASN A CA 1
ATOM 733 C C . ASN A 1 87 ? -21.244 -8.427 13.160 1.00 92.38 87 ASN A C 1
ATOM 735 O O . ASN A 1 87 ? -21.569 -8.613 14.328 1.00 92.38 87 ASN A O 1
ATOM 739 N N . GLU A 1 88 ? -21.530 -9.301 12.193 1.00 92.56 88 GLU A N 1
ATOM 740 C CA . GLU A 1 88 ? -22.160 -10.608 12.430 1.00 92.56 88 GLU A CA 1
ATOM 741 C C . GLU A 1 88 ? -21.291 -11.486 13.333 1.00 92.56 88 GLU A C 1
ATOM 743 O O . GLU A 1 88 ? -21.757 -11.941 14.375 1.00 92.56 88 GLU A O 1
ATOM 748 N N . MET A 1 89 ? -19.997 -11.626 13.020 1.00 89.44 89 MET A N 1
ATOM 749 C CA . MET A 1 89 ? -19.062 -12.372 13.871 1.00 89.44 89 MET A CA 1
ATOM 750 C C . MET A 1 89 ? -18.965 -11.795 15.290 1.00 89.44 89 MET A C 1
ATOM 752 O O . MET A 1 89 ? -18.808 -12.542 16.255 1.00 89.44 89 MET A O 1
ATOM 756 N N . GLU A 1 90 ? -19.015 -10.471 15.446 1.00 91.12 90 GLU A N 1
ATOM 757 C CA . GLU A 1 90 ? -19.005 -9.829 16.763 1.00 91.12 90 GLU A CA 1
ATOM 758 C C . GLU A 1 90 ? -20.304 -10.077 17.540 1.00 91.12 90 GLU A C 1
ATOM 760 O O . GLU A 1 90 ? -20.234 -10.319 18.746 1.00 91.12 90 GLU A O 1
ATOM 765 N N . LYS A 1 91 ? -21.465 -10.067 16.874 1.00 91.88 91 LYS A N 1
ATOM 766 C CA . LYS A 1 91 ? -22.754 -10.426 17.487 1.00 91.88 91 LYS A CA 1
ATOM 767 C C . LYS A 1 91 ? -22.768 -11.882 17.937 1.00 91.88 91 LYS A C 1
ATOM 769 O O . LYS A 1 91 ? -23.011 -12.131 19.111 1.00 91.88 91 LYS A O 1
ATOM 774 N N . GLU A 1 92 ? -22.377 -12.818 17.073 1.00 89.81 92 GLU A N 1
ATOM 775 C CA . GLU A 1 92 ? -22.289 -14.240 17.429 1.00 89.81 92 GLU A CA 1
ATOM 776 C C . GLU A 1 92 ? -21.350 -14.481 18.618 1.00 89.81 92 GLU A C 1
ATOM 778 O O . GLU A 1 92 ? -21.632 -15.294 19.497 1.00 89.81 92 GLU A O 1
ATOM 783 N N . LYS A 1 93 ? -20.220 -13.764 18.680 1.00 89.50 93 LYS A N 1
ATOM 784 C CA . LYS A 1 93 ? -19.299 -13.839 19.824 1.00 89.50 93 LYS A CA 1
ATOM 785 C C . LYS A 1 93 ? -19.916 -13.286 21.106 1.00 89.50 93 LYS A C 1
ATOM 787 O O . LYS A 1 93 ? -19.637 -13.829 22.172 1.00 89.50 93 LYS A O 1
ATOM 792 N N . LYS A 1 94 ? -20.697 -12.205 21.030 1.00 86.69 94 LYS A N 1
ATOM 793 C CA . LYS A 1 94 ? -21.407 -11.644 22.189 1.00 86.69 94 LYS A CA 1
ATOM 794 C C . LYS A 1 94 ? -22.479 -12.605 22.684 1.00 86.69 94 LYS A C 1
ATOM 796 O O . LYS A 1 94 ? -22.458 -12.931 23.860 1.00 86.69 94 LYS A O 1
ATOM 801 N N . GLU A 1 95 ? -23.293 -13.150 21.787 1.00 85.44 95 GLU A N 1
ATOM 802 C CA . GLU A 1 95 ? -24.323 -14.139 22.124 1.00 85.44 95 GLU A CA 1
ATOM 803 C C . GLU A 1 95 ? -23.722 -15.411 22.735 1.00 85.44 95 GLU A C 1
ATOM 805 O O . GLU A 1 95 ? -24.254 -15.947 23.701 1.00 85.44 95 GLU A O 1
ATOM 810 N N . LYS A 1 96 ? -22.583 -15.895 22.216 1.00 83.06 96 LYS A N 1
ATOM 811 C CA . LYS A 1 96 ? -21.854 -17.020 22.825 1.00 83.06 96 LYS A CA 1
ATOM 812 C C . LYS A 1 96 ? -21.382 -16.688 24.238 1.00 83.06 96 LYS A C 1
ATOM 814 O O . LYS A 1 96 ? -21.604 -17.480 25.143 1.00 83.06 96 LYS A O 1
ATOM 819 N N . LYS A 1 97 ? -20.797 -15.504 24.441 1.00 79.69 97 LYS A N 1
ATOM 820 C CA . LYS A 1 97 ? -20.367 -15.041 25.769 1.00 79.69 97 LYS A CA 1
ATOM 821 C C . LYS A 1 97 ? -21.533 -14.834 26.735 1.00 79.69 97 LYS A C 1
ATOM 823 O O . LYS A 1 97 ? -21.359 -15.046 27.926 1.00 79.69 97 LYS A O 1
ATOM 828 N N . GLU A 1 98 ? -22.687 -14.386 26.255 1.00 80.81 98 GLU A N 1
ATOM 829 C CA . GLU A 1 98 ? -23.904 -14.246 27.062 1.00 80.81 98 GLU A CA 1
ATOM 830 C C . GLU A 1 98 ? -24.430 -15.620 27.476 1.00 80.81 98 GLU A C 1
ATOM 832 O O . GLU A 1 98 ? -24.599 -15.855 28.666 1.00 80.81 98 GLU A O 1
ATOM 837 N N . LYS A 1 99 ? -24.520 -16.578 26.546 1.00 76.94 99 LYS A N 1
ATOM 838 C CA . LYS A 1 99 ? -24.882 -17.974 26.852 1.00 76.94 99 LYS A CA 1
ATOM 839 C C . LYS A 1 99 ? -23.907 -18.648 27.821 1.00 76.94 99 LYS A C 1
ATOM 841 O O . LYS A 1 99 ? -24.328 -19.397 28.694 1.00 76.94 99 LYS A O 1
ATOM 846 N N . GLU A 1 100 ? -22.610 -18.370 27.695 1.00 73.00 100 GLU A N 1
ATOM 847 C CA . GLU A 1 100 ? -21.586 -18.831 28.644 1.00 73.00 100 GLU A CA 1
ATOM 848 C C . GLU A 1 100 ? -21.752 -18.196 30.035 1.00 73.00 100 GLU A C 1
ATOM 850 O O . GLU A 1 100 ? -21.461 -18.839 31.039 1.00 73.00 100 GLU A O 1
ATOM 855 N N . ARG A 1 101 ? -22.228 -16.945 30.116 1.00 68.44 101 ARG A N 1
ATOM 856 C CA . ARG A 1 101 ? -22.498 -16.249 31.387 1.00 68.44 101 ARG A CA 1
ATOM 857 C C . ARG A 1 101 ? -23.812 -16.679 32.037 1.00 68.44 101 ARG A C 1
ATOM 859 O O . ARG A 1 101 ? -23.914 -16.622 33.257 1.00 68.44 101 ARG A O 1
ATOM 866 N N . GLU A 1 102 ? -24.799 -17.087 31.246 1.00 69.12 102 GLU A N 1
ATOM 867 C CA . GLU A 1 102 ? -26.135 -17.461 31.721 1.00 69.12 102 GLU A CA 1
ATOM 868 C C . GLU A 1 102 ? -26.185 -18.831 32.418 1.00 69.12 102 GLU A C 1
ATOM 870 O O . GLU A 1 102 ? -27.162 -19.116 33.110 1.00 69.12 102 GLU A O 1
ATOM 875 N N . PHE A 1 103 ? -25.146 -19.671 32.311 1.00 67.56 103 PHE A N 1
ATOM 876 C CA . PHE A 1 103 ? -25.151 -21.010 32.906 1.00 67.56 103 PHE A CA 1
ATOM 877 C C . PHE A 1 103 ? -24.040 -21.214 33.943 1.00 67.56 103 PHE A C 1
ATOM 879 O O . PHE A 1 103 ? -22.960 -21.722 33.648 1.00 67.56 103 PHE A O 1
ATOM 886 N N . ILE A 1 104 ? -24.339 -20.867 35.197 1.00 68.81 104 ILE A N 1
ATOM 887 C CA . ILE A 1 104 ? -23.550 -21.266 36.369 1.00 68.81 104 ILE A CA 1
ATOM 888 C C . ILE A 1 104 ? -24.463 -22.112 37.265 1.00 68.81 104 ILE A C 1
ATOM 890 O O . ILE A 1 104 ? -25.340 -21.586 37.941 1.00 68.81 104 ILE A O 1
ATOM 894 N N . VAL A 1 105 ? -24.275 -23.437 37.251 1.00 73.06 105 VAL A N 1
ATOM 895 C CA . VAL A 1 105 ? -25.113 -24.399 38.005 1.00 73.06 105 VAL A CA 1
ATOM 896 C C . VAL A 1 105 ? -24.863 -24.328 39.508 1.00 73.06 105 VAL A C 1
ATOM 898 O O . VAL A 1 105 ? -25.763 -24.586 40.303 1.00 73.06 105 VAL A O 1
ATOM 901 N N . HIS A 1 106 ? -23.641 -23.987 39.908 1.00 76.69 106 HIS A N 1
ATOM 902 C CA . HIS A 1 106 ? -23.258 -23.964 41.308 1.00 76.69 106 HIS A CA 1
ATOM 903 C C . HIS A 1 106 ? -22.648 -22.614 41.658 1.00 76.69 106 HIS A C 1
ATOM 905 O O . HIS A 1 106 ? -21.527 -22.293 41.265 1.00 76.69 106 HIS A O 1
ATOM 911 N N . VAL A 1 107 ? -23.427 -21.815 42.379 1.00 81.00 107 VAL A N 1
ATOM 912 C CA . VAL A 1 107 ? -22.952 -20.597 43.025 1.00 81.00 107 VAL A CA 1
ATOM 913 C C . VAL A 1 107 ? -22.376 -21.019 44.378 1.00 81.00 107 VAL A C 1
ATOM 915 O O . VAL A 1 107 ? -23.120 -21.611 45.161 1.00 81.00 107 VAL A O 1
ATOM 918 N N . PRO A 1 108 ? -21.088 -20.762 44.674 1.00 83.56 108 PRO A N 1
ATOM 919 C CA . PRO A 1 108 ? -20.547 -21.023 46.000 1.00 83.56 108 PRO A CA 1
ATOM 920 C C . PRO A 1 108 ? -21.237 -20.083 46.991 1.00 83.56 108 PRO A C 1
ATOM 922 O O . PRO A 1 108 ? -21.080 -18.862 46.920 1.00 83.56 108 PRO A O 1
ATOM 925 N N . LEU A 1 109 ? -22.055 -20.656 47.871 1.00 83.12 109 LEU A N 1
ATOM 926 C CA . LEU A 1 109 ? -22.718 -19.929 48.944 1.00 83.12 109 LEU A CA 1
ATOM 927 C C . LEU A 1 109 ? -21.840 -20.016 50.199 1.00 83.12 109 LEU A C 1
ATOM 929 O O . LEU A 1 109 ? -21.408 -21.118 50.533 1.00 83.12 109 LEU A O 1
ATOM 933 N N . PRO A 1 110 ? -21.548 -18.887 50.867 1.00 89.44 110 PRO A N 1
ATOM 934 C CA . PRO A 1 110 ? -20.801 -18.899 52.119 1.00 89.44 110 PRO A CA 1
ATOM 935 C C . PRO A 1 110 ? -21.601 -19.601 53.221 1.00 89.44 110 PRO A C 1
ATOM 937 O O . PRO A 1 110 ? -22.828 -19.474 53.285 1.00 89.44 110 PRO A O 1
ATOM 940 N N . ASP A 1 111 ? -20.895 -20.301 54.106 1.00 89.69 111 ASP A N 1
ATOM 941 C CA . ASP A 1 111 ? -21.495 -20.984 55.254 1.00 89.69 111 ASP A CA 1
ATOM 942 C C . ASP A 1 111 ? -22.010 -19.974 56.297 1.00 89.69 111 ASP A C 1
ATOM 944 O O . ASP A 1 111 ? -21.518 -18.849 56.403 1.00 89.69 111 ASP A O 1
ATOM 948 N N . GLU A 1 112 ? -22.961 -20.384 57.143 1.00 93.25 112 GLU A N 1
ATOM 949 C CA . GLU A 1 112 ? -23.583 -19.518 58.166 1.00 93.25 112 GLU A CA 1
ATOM 950 C C . GLU A 1 112 ? -22.557 -18.789 59.051 1.00 93.25 112 GLU A C 1
ATOM 952 O O . GLU A 1 112 ? -22.665 -17.585 59.282 1.00 93.25 112 GLU A O 1
ATOM 957 N N . LYS A 1 113 ? -21.500 -19.490 59.474 1.00 93.81 113 LYS A N 1
ATOM 958 C CA . LYS A 1 113 ? -20.413 -18.915 60.288 1.00 93.81 113 LYS A CA 1
ATOM 959 C C . LYS A 1 113 ? -19.626 -17.839 59.541 1.00 93.81 113 LYS A C 1
ATOM 961 O O . LYS A 1 113 ? -19.155 -16.869 60.131 1.00 93.81 113 LYS A O 1
ATOM 966 N N . GLU A 1 114 ? -19.450 -18.025 58.240 1.00 92.81 114 GLU A N 1
ATOM 967 C CA . GLU A 1 114 ? -18.731 -17.094 57.378 1.00 92.81 114 GLU A CA 1
ATOM 968 C C . GLU A 1 114 ? -19.565 -15.822 57.169 1.00 92.81 114 GLU A C 1
ATOM 970 O O . GLU A 1 114 ? -19.046 -14.710 57.287 1.00 92.81 114 GLU A O 1
ATOM 975 N N . ILE A 1 115 ? -20.884 -15.977 57.006 1.00 94.38 115 ILE A N 1
ATOM 976 C CA . ILE A 1 115 ? -21.847 -14.870 56.967 1.00 94.38 115 ILE A CA 1
ATOM 977 C C . ILE A 1 115 ? -21.805 -14.068 58.274 1.00 94.38 115 ILE A C 1
ATOM 979 O O . ILE A 1 115 ? -21.711 -12.839 58.235 1.00 94.38 115 ILE A O 1
ATOM 983 N N . GLU A 1 116 ? -21.840 -14.735 59.430 1.00 94.25 116 GLU A N 1
ATOM 984 C CA . GLU A 1 116 ? -21.775 -14.077 60.741 1.00 94.25 116 GLU A CA 1
ATOM 985 C C . GLU A 1 116 ? -20.506 -13.234 60.900 1.00 94.25 116 GLU A C 1
ATOM 987 O O . GLU A 1 116 ? -20.579 -12.060 61.281 1.00 94.25 116 GLU A O 1
ATOM 992 N N . ASN A 1 117 ? -19.350 -13.798 60.544 1.00 95.50 117 ASN A N 1
ATOM 993 C CA . ASN A 1 117 ? -18.068 -13.102 60.608 1.00 95.50 117 ASN A CA 1
ATOM 994 C C . ASN A 1 117 ? -18.030 -11.890 59.668 1.00 95.50 117 ASN A C 1
ATOM 996 O O . ASN A 1 117 ? -17.657 -10.795 60.093 1.00 95.50 117 ASN A O 1
ATOM 1000 N N . MET A 1 118 ? -18.489 -12.041 58.423 1.00 93.25 118 MET A N 1
ATOM 1001 C CA . MET A 1 118 ? -18.554 -10.938 57.459 1.00 93.25 118 MET A CA 1
ATOM 1002 C C . MET A 1 118 ? -19.481 -9.811 57.926 1.00 93.25 118 MET A C 1
ATOM 1004 O O . MET A 1 118 ? -19.171 -8.628 57.764 1.00 93.25 118 MET A O 1
ATOM 1008 N N . VAL A 1 119 ? -20.633 -10.151 58.508 1.00 95.94 119 VAL A N 1
ATOM 1009 C CA . VAL A 1 119 ? -21.573 -9.165 59.058 1.00 95.94 119 VAL A CA 1
ATOM 1010 C C . VAL A 1 119 ? -20.961 -8.453 60.264 1.00 95.94 119 VAL A C 1
ATOM 1012 O O . VAL A 1 119 ? -21.092 -7.232 60.381 1.00 95.94 119 VAL A O 1
ATOM 1015 N N . LEU A 1 120 ? -20.268 -9.181 61.142 1.00 96.38 120 LEU A N 1
ATOM 1016 C CA . LEU A 1 120 ? -19.544 -8.604 62.273 1.00 96.38 120 LEU A CA 1
ATOM 1017 C C . LEU A 1 120 ? -18.457 -7.632 61.813 1.00 96.38 120 LEU A C 1
ATOM 1019 O O . LEU A 1 120 ? -18.379 -6.525 62.342 1.00 96.38 120 LEU A O 1
ATOM 1023 N N . GLU A 1 121 ? -17.642 -8.001 60.827 1.00 95.19 121 GLU A N 1
ATOM 1024 C CA . GLU A 1 121 ? -16.599 -7.125 60.286 1.00 95.19 121 GLU A CA 1
ATOM 1025 C C . GLU A 1 121 ? -17.174 -5.875 59.624 1.00 95.19 121 GLU A C 1
ATOM 1027 O O . GLU A 1 121 ? -16.723 -4.769 59.926 1.00 95.19 121 GLU A O 1
ATOM 1032 N N . LYS A 1 122 ? -18.226 -6.011 58.805 1.00 96.50 122 LYS A N 1
ATOM 1033 C CA . LYS A 1 122 ? -18.922 -4.859 58.212 1.00 96.50 122 LYS A CA 1
ATOM 1034 C C . LYS A 1 122 ? -19.450 -3.909 59.281 1.00 96.50 122 LYS A C 1
ATOM 1036 O O . LYS A 1 122 ? -19.212 -2.708 59.193 1.00 96.50 122 LYS A O 1
ATOM 1041 N N . LYS A 1 123 ? -20.106 -4.434 60.321 1.00 96.19 123 LYS A N 1
ATOM 1042 C CA . LYS A 1 123 ? -20.600 -3.621 61.442 1.00 96.19 123 LYS A CA 1
ATOM 1043 C C . LYS A 1 123 ? -19.456 -2.956 62.208 1.00 96.19 123 LYS A C 1
ATOM 1045 O O . LYS A 1 123 ? -19.569 -1.783 62.545 1.00 96.19 123 LYS A O 1
ATOM 1050 N N . LYS A 1 124 ? -18.343 -3.658 62.449 1.00 95.69 124 LYS A N 1
ATOM 1051 C CA . LYS A 1 12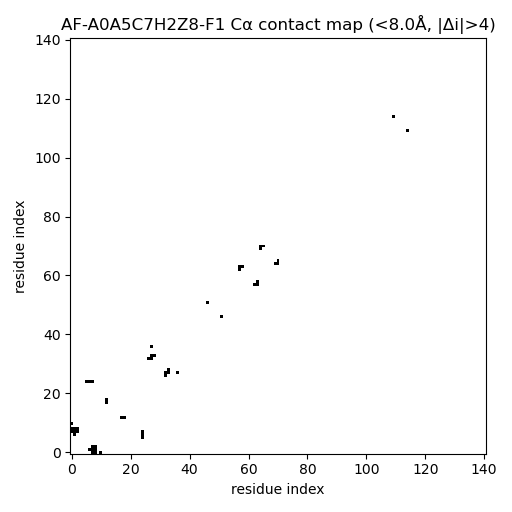4 ? -17.140 -3.077 63.072 1.00 95.69 124 LYS A CA 1
ATOM 1052 C C . LYS A 1 124 ? -16.586 -1.923 62.238 1.00 95.69 124 LYS A C 1
ATOM 1054 O O . LYS A 1 124 ? -16.331 -0.859 62.791 1.00 95.69 124 LYS A O 1
ATOM 1059 N N . MET A 1 125 ? -16.444 -2.102 60.925 1.00 93.75 125 MET A N 1
ATOM 1060 C CA . MET A 1 125 ? -15.972 -1.052 60.018 1.00 93.75 125 MET A CA 1
ATOM 1061 C C . MET A 1 125 ? -16.943 0.126 59.936 1.00 93.75 125 MET A C 1
ATOM 1063 O O . MET A 1 125 ? -16.508 1.271 59.925 1.00 93.75 125 MET A O 1
ATOM 1067 N N . GLU A 1 126 ? -18.249 -0.127 59.918 1.00 93.56 126 GLU A N 1
ATOM 1068 C CA . GLU A 1 126 ? -19.264 0.925 59.895 1.00 93.56 126 GLU A CA 1
ATOM 1069 C C . GLU A 1 126 ? -19.267 1.735 61.198 1.00 93.56 126 GLU A C 1
ATOM 1071 O O . GLU A 1 126 ? -19.317 2.963 61.158 1.00 93.56 126 GLU A O 1
ATOM 1076 N N . LEU A 1 127 ? -19.156 1.076 62.358 1.00 91.62 127 LEU A N 1
ATOM 1077 C CA . LEU A 1 127 ? -18.983 1.756 63.643 1.00 91.62 127 LEU A CA 1
ATOM 1078 C C . LEU A 1 127 ? -17.686 2.567 63.646 1.00 91.62 127 LEU A C 1
ATOM 1080 O O . LEU A 1 127 ? -17.713 3.745 63.987 1.00 91.62 127 LEU A O 1
ATOM 1084 N N . LEU A 1 128 ? -16.570 1.981 63.205 1.00 90.31 128 LEU A N 1
ATOM 1085 C CA . LEU A 1 128 ? -15.307 2.704 63.067 1.00 90.31 128 LEU A CA 1
ATOM 1086 C C . LEU A 1 128 ? -15.443 3.904 62.131 1.00 90.31 128 LEU A C 1
ATOM 1088 O O . LEU A 1 128 ? -14.947 4.961 62.474 1.00 90.31 128 LEU A O 1
ATOM 1092 N N . SER A 1 129 ? -16.144 3.795 61.003 1.00 90.19 129 SER A N 1
ATOM 1093 C CA . SER A 1 129 ? -16.390 4.914 60.086 1.00 90.19 129 SER A CA 1
ATOM 1094 C C . SER A 1 129 ? -17.211 6.019 60.757 1.00 90.19 129 SER A C 1
ATOM 1096 O O . SER A 1 129 ? -16.796 7.178 60.764 1.00 90.19 129 SER A O 1
ATOM 1098 N N . LYS A 1 130 ? -18.323 5.658 61.411 1.00 88.50 130 LYS A N 1
ATOM 1099 C CA . LYS A 1 130 ? -19.175 6.591 62.164 1.00 88.50 130 LYS A CA 1
ATOM 1100 C C . LYS A 1 130 ? -18.385 7.314 63.256 1.00 88.50 130 LYS A C 1
ATOM 1102 O O . LYS A 1 130 ? -18.445 8.537 63.351 1.00 88.50 130 LYS A O 1
ATOM 1107 N N . TYR A 1 131 ? -17.611 6.582 64.054 1.00 85.88 131 TYR A N 1
ATOM 1108 C CA . TYR A 1 131 ? -16.856 7.150 65.171 1.00 85.88 131 TYR A CA 1
ATOM 1109 C C . TYR A 1 131 ? -15.519 7.779 64.761 1.00 85.88 131 TYR A C 1
ATOM 1111 O O . TYR A 1 131 ? -15.045 8.670 65.460 1.00 85.88 131 TYR A O 1
ATOM 1119 N N . ALA A 1 132 ? -14.930 7.406 63.624 1.00 82.56 132 ALA A N 1
ATOM 1120 C CA . ALA A 1 132 ? -13.763 8.083 63.058 1.00 82.56 132 ALA A CA 1
ATOM 1121 C C . ALA A 1 132 ? -14.135 9.489 62.586 1.00 82.56 132 ALA A C 1
ATOM 1123 O O . ALA A 1 132 ? -13.395 10.434 62.854 1.00 82.56 132 ALA A O 1
ATOM 1124 N N . ILE A 1 133 ? -15.311 9.647 61.966 1.00 68.31 133 ILE A N 1
ATOM 1125 C CA . ILE A 1 133 ? -15.858 10.961 61.604 1.00 68.31 133 ILE A CA 1
ATOM 1126 C C . ILE A 1 133 ? -16.087 11.804 62.869 1.00 68.31 133 ILE A C 1
ATOM 1128 O O . ILE A 1 133 ? -15.668 12.958 62.921 1.00 68.31 133 ILE A O 1
ATOM 1132 N N . VAL A 1 134 ? -16.666 11.225 63.927 1.00 69.25 134 VAL A N 1
ATOM 1133 C CA . VAL A 1 134 ? -16.866 11.921 65.215 1.00 69.25 134 VAL A CA 1
ATOM 1134 C C . VAL A 1 134 ? -15.535 12.295 65.884 1.00 69.25 134 VAL A C 1
ATOM 1136 O O . VAL A 1 134 ? -15.404 13.400 66.404 1.00 69.25 134 VAL A O 1
ATOM 1139 N N . CYS A 1 135 ? -14.526 11.422 65.841 1.00 59.19 135 CYS A N 1
ATOM 1140 C CA . CYS A 1 135 ? -13.200 11.690 66.402 1.00 59.19 135 CYS A CA 1
ATOM 1141 C C . CYS A 1 135 ? -12.473 12.821 65.652 1.00 59.19 135 CYS A C 1
ATOM 1143 O O . CYS A 1 135 ? -11.870 13.685 66.285 1.00 59.19 135 CYS A O 1
ATOM 1145 N N . LEU A 1 136 ? -12.585 12.870 64.319 1.00 62.72 136 LEU A N 1
ATOM 1146 C CA . LEU A 1 136 ? -12.074 13.975 63.497 1.00 62.72 136 LEU A CA 1
ATOM 1147 C C . LEU A 1 136 ? -12.758 15.307 63.832 1.00 62.72 136 LEU A C 1
ATOM 1149 O O . LEU A 1 136 ? -12.080 16.324 63.956 1.00 62.72 136 LEU A O 1
ATOM 1153 N N . ILE A 1 137 ? -14.078 15.299 64.041 1.00 63.38 137 ILE A N 1
ATOM 1154 C CA . ILE A 1 137 ? -14.845 16.494 64.425 1.00 63.38 137 ILE A CA 1
ATOM 1155 C C . ILE A 1 137 ? -14.451 16.987 65.827 1.00 63.38 137 ILE A C 1
ATOM 1157 O O . ILE A 1 137 ? -14.323 18.189 66.039 1.00 63.38 137 ILE A O 1
ATOM 1161 N N . PHE A 1 138 ? -14.225 16.082 66.783 1.00 61.44 138 PHE A N 1
ATOM 1162 C CA . PHE A 1 138 ? -13.872 16.446 68.162 1.00 61.44 138 PHE A CA 1
ATOM 1163 C C . PHE A 1 138 ? -12.419 16.929 68.314 1.00 61.44 138 PHE A C 1
ATOM 1165 O O . PHE A 1 138 ? -12.111 17.643 69.260 1.00 61.44 138 PHE A O 1
ATOM 1172 N N . LYS A 1 139 ? -11.523 16.560 67.388 1.00 63.34 139 LYS A N 1
ATOM 1173 C CA . LYS A 1 139 ? -10.102 16.955 67.393 1.00 63.34 139 LYS A CA 1
ATOM 1174 C C . LYS A 1 139 ? -9.828 18.284 66.673 1.00 63.34 139 LYS A C 1
ATOM 1176 O O . LYS A 1 139 ? -8.729 18.816 66.786 1.00 63.34 139 LYS A O 1
ATOM 1181 N N . ALA A 1 140 ? -10.803 18.792 65.919 1.00 55.97 140 ALA A N 1
ATOM 1182 C CA . ALA A 1 140 ? -10.732 20.051 65.173 1.00 55.97 140 ALA A CA 1
ATOM 1183 C C . ALA A 1 140 ? -11.366 21.245 65.921 1.00 55.97 140 ALA A C 1
ATOM 1185 O O . ALA A 1 140 ? -11.592 22.296 65.319 1.00 55.97 140 ALA A O 1
ATOM 1186 N N . ARG A 1 141 ? -11.675 21.078 67.209 1.00 48.47 141 ARG A N 1
ATOM 1187 C CA . ARG A 1 141 ? -12.237 22.093 68.104 1.00 48.47 141 ARG A CA 1
ATOM 1188 C C . ARG A 1 141 ? -11.289 22.320 69.272 1.00 48.47 141 ARG A C 1
ATOM 1190 O O . ARG A 1 141 ? -11.227 23.479 69.726 1.00 48.47 141 ARG A O 1
#

Foldseek 3Di:
DADPLRHDDDDDDPPPDPDPDPCVNVQCVDDPNVVVVDDPDPPDDDDDVVNVVVPDDVVVVVPVVVPVCPVVVVVVVVVVVVVVVVVVVVVVVVVVVVVVVVDDPDDDDDDPVRVVVVVVVVVVVVVCVVVVVVVVVVVVD

Mean predicted aligned error: 19.08 Å

Radius of gyration: 54.57 Å; Cα contacts (8 Å, |Δi|>4): 26; chains: 1; bounding box: 74×46×148 Å

Secondary structure (DSSP, 8-state):
-B-TT-PBP-PPPTTS------GGGTGGGSTTHHHHHSPPP-PPPPPPHHHHHTT--GGGGTTTTTSS-HHHHHHHHHHHHHHHHHHHHHHHHHHHHHHHHH--S---PPPHHHHHHHHHHHHHHHHHHHHHHHHHHHHT-

Sequence (141 aa):
MTDLEGNIVDVPNPSGHGPGYRYFGAVKKLLGVRELFEKPLELRKRRMRYDIYKRIDASYYRYRDEEDGVLEKVEHPARRRFCLRRNEMEKEKKEKKEKEREFIVHVPLPDEKEIENMVLEKKKMELL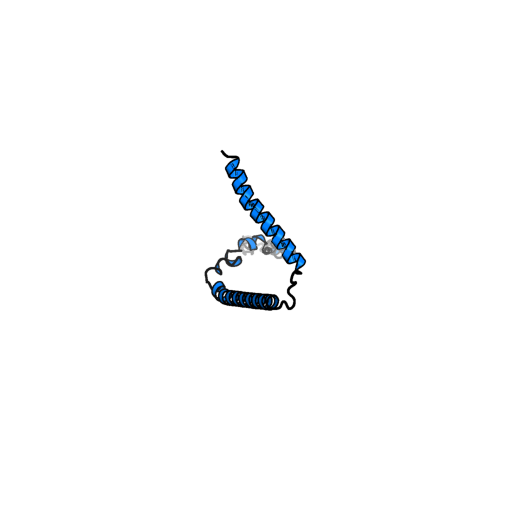SKYAIVCLIFKAR